Protein AF-A0A7S2D7T5-F1 (afdb_monomer)

Radius of gyration: 33.0 Å; Cα contacts (8 Å, |Δi|>4): 14; chains: 1; bounding box: 68×36×90 Å

Secondary structure (DSSP, 8-state):
---------PPPP-------------------------------S-SSHHHHHHHHHHHHHHHHHHHHGGGS---HHHHHHHHHHHHHHHHHHHHHHHHHHHHHHHHHHHHHHHHHHHHHHHHHHHHHHHHHHHHHHHHHHTT-

Structure (mmCIF, N/CA/C/O backbone):
data_AF-A0A7S2D7T5-F1
#
_entry.id   AF-A0A7S2D7T5-F1
#
loop_
_atom_site.group_PDB
_atom_site.id
_atom_site.type_symbol
_atom_site.label_atom_id
_atom_site.label_alt_id
_atom_site.label_comp_id
_atom_site.label_asym_id
_atom_site.label_entity_id
_atom_site.label_seq_id
_atom_site.pdbx_PDB_ins_code
_atom_site.Cartn_x
_atom_site.Cartn_y
_atom_site.Cartn_z
_atom_site.occupancy
_atom_site.B_iso_or_equiv
_atom_site.auth_seq_id
_atom_site.auth_comp_id
_atom_site.auth_asym_id
_atom_site.auth_atom_id
_atom_site.pdbx_PDB_model_num
ATOM 1 N N . TYR A 1 1 ? -41.171 -4.101 -26.811 1.00 45.59 1 TYR A N 1
ATOM 2 C CA . TYR A 1 1 ? -40.001 -4.691 -26.138 1.00 45.59 1 TYR A CA 1
ATOM 3 C C . TYR A 1 1 ? -39.851 -3.992 -24.785 1.00 45.59 1 TYR A C 1
ATOM 5 O O . TYR A 1 1 ? -38.977 -3.162 -24.634 1.00 45.59 1 TYR A O 1
ATOM 13 N N . SER A 1 2 ? -40.829 -4.010 -23.878 1.00 50.66 2 SER A N 1
ATOM 14 C CA . SER A 1 2 ? -41.395 -5.132 -23.103 1.00 50.66 2 SER A CA 1
ATOM 15 C C . SER A 1 2 ? -40.358 -5.751 -22.159 1.00 50.66 2 SER A C 1
ATOM 17 O O . SER A 1 2 ? -39.705 -6.728 -22.511 1.00 50.66 2 SER A O 1
ATOM 19 N N . GLU A 1 3 ? -40.218 -5.132 -20.984 1.00 60.44 3 GLU A N 1
ATOM 20 C CA . GLU A 1 3 ? -39.515 -5.646 -19.803 1.00 60.44 3 GLU A CA 1
ATOM 21 C C . GLU A 1 3 ? -40.235 -6.877 -19.221 1.00 60.44 3 GLU A C 1
ATOM 23 O O . GLU A 1 3 ? -41.468 -6.871 -19.130 1.00 60.44 3 GLU A O 1
ATOM 28 N N . PRO A 1 4 ? -39.514 -7.910 -18.754 1.00 65.19 4 PRO A N 1
ATOM 29 C CA . PRO A 1 4 ? -40.098 -8.923 -17.893 1.00 65.19 4 PRO A CA 1
ATOM 30 C C . PRO A 1 4 ? -39.966 -8.531 -16.415 1.00 65.19 4 PRO A C 1
ATOM 32 O O . PRO A 1 4 ? -38.899 -8.568 -15.808 1.00 65.19 4 PRO A O 1
ATOM 35 N N . SER A 1 5 ? -41.121 -8.201 -15.842 1.00 54.91 5 SER A N 1
ATOM 36 C CA . SER A 1 5 ? -41.400 -8.150 -14.410 1.00 54.91 5 SER A CA 1
ATOM 37 C C . SER A 1 5 ? -41.336 -9.568 -13.822 1.00 54.91 5 SER A C 1
ATOM 39 O O . SER A 1 5 ? -42.115 -10.434 -14.227 1.00 54.91 5 SER A O 1
ATOM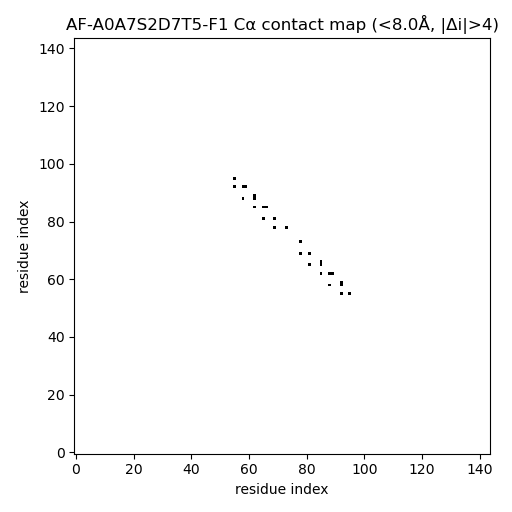 41 N N . LEU A 1 6 ? -40.434 -9.821 -12.867 1.00 65.62 6 LEU A N 1
ATOM 42 C CA . LEU A 1 6 ? -40.444 -11.048 -12.066 1.00 65.62 6 LEU A CA 1
ATOM 43 C C . LEU A 1 6 ? -40.838 -10.739 -10.623 1.00 65.62 6 LEU A C 1
ATOM 45 O O . LEU A 1 6 ? -40.136 -10.079 -9.860 1.00 65.62 6 LEU A O 1
ATOM 49 N N . LYS A 1 7 ? -42.034 -11.235 -10.307 1.00 58.06 7 LYS A N 1
ATOM 50 C CA . LYS A 1 7 ? -42.695 -11.266 -9.010 1.00 58.06 7 LYS A CA 1
ATOM 51 C C . LYS A 1 7 ? -42.001 -12.248 -8.059 1.00 58.06 7 LYS A C 1
ATOM 53 O O . LYS A 1 7 ? -41.723 -13.376 -8.444 1.00 58.06 7 LYS A O 1
ATOM 58 N N . GLY A 1 8 ? -41.866 -11.814 -6.806 1.00 49.41 8 GLY A N 1
ATOM 59 C CA . GLY A 1 8 ? -42.312 -12.520 -5.598 1.00 49.41 8 GLY A CA 1
ATOM 60 C C . GLY A 1 8 ? -41.809 -13.940 -5.330 1.00 49.41 8 GLY A C 1
ATOM 61 O O . GLY A 1 8 ? -42.311 -14.899 -5.906 1.00 49.41 8 GLY A O 1
ATOM 62 N N . VAL A 1 9 ? -40.971 -14.076 -4.299 1.00 55.78 9 VAL A N 1
ATOM 63 C CA . VAL A 1 9 ? -40.863 -15.310 -3.505 1.00 55.78 9 VAL A CA 1
ATOM 64 C C . VAL A 1 9 ? -41.004 -14.940 -2.018 1.00 55.78 9 VAL A C 1
ATOM 66 O O . VAL A 1 9 ? -40.301 -14.035 -1.563 1.00 55.78 9 VAL A O 1
ATOM 69 N N . PRO A 1 10 ? -41.933 -15.563 -1.267 1.00 65.25 10 PRO A N 1
ATOM 70 C CA . PRO A 1 10 ? -42.195 -15.245 0.135 1.00 65.25 10 PRO A CA 1
ATOM 71 C C . PRO A 1 10 ? -41.203 -15.902 1.108 1.00 65.25 10 PRO A C 1
ATOM 73 O O . PRO A 1 10 ? -40.655 -16.973 0.852 1.00 65.25 10 PRO A O 1
ATOM 76 N N . ALA A 1 11 ? -41.027 -15.247 2.258 1.00 57.62 11 ALA A N 1
ATOM 77 C CA . ALA A 1 11 ? -40.255 -15.712 3.406 1.00 57.62 11 ALA A CA 1
ATOM 78 C C . ALA A 1 11 ? -40.959 -16.860 4.161 1.00 57.62 11 ALA A C 1
ATOM 80 O O . ALA A 1 11 ? -42.181 -16.807 4.328 1.00 57.62 11 ALA A O 1
ATOM 81 N N . PRO A 1 12 ? -40.224 -17.847 4.703 1.00 66.06 12 PRO A N 1
ATOM 82 C CA . PRO A 1 12 ? -40.777 -18.764 5.688 1.00 66.06 12 PRO A CA 1
ATOM 83 C C . PRO A 1 12 ? -40.682 -18.195 7.111 1.00 66.06 12 PRO A C 1
ATOM 85 O O . PRO A 1 12 ? -39.633 -17.748 7.577 1.00 66.06 12 PRO A O 1
ATOM 88 N N . ALA A 1 13 ? -41.821 -18.246 7.795 1.00 50.94 13 ALA A N 1
ATOM 89 C CA . ALA A 1 13 ? -42.000 -17.947 9.202 1.00 50.94 13 ALA A CA 1
ATOM 90 C C . ALA A 1 13 ? -41.566 -19.120 10.100 1.00 50.94 13 ALA A C 1
ATOM 92 O O . ALA A 1 13 ? -41.848 -20.273 9.798 1.00 50.94 13 ALA A O 1
ATOM 93 N N . GLY A 1 14 ? -40.982 -18.773 11.250 1.00 46.25 14 GLY A N 1
ATOM 94 C CA . GLY A 1 14 ? -41.351 -19.312 12.561 1.00 46.25 14 GLY A CA 1
ATOM 95 C C . GLY A 1 14 ? -40.996 -20.760 12.908 1.00 46.25 14 GLY A C 1
ATOM 96 O O . GLY A 1 14 ? -41.733 -21.676 12.576 1.00 46.25 14 GLY A O 1
ATOM 97 N N . THR A 1 15 ? -40.021 -20.916 13.808 1.00 54.53 15 THR A N 1
ATOM 98 C CA . THR A 1 15 ? -40.074 -21.947 14.861 1.00 54.53 15 THR A CA 1
ATOM 99 C C . THR A 1 15 ? -39.328 -21.460 16.105 1.00 54.53 15 THR A C 1
ATOM 101 O O . THR A 1 15 ? -38.104 -21.367 16.111 1.00 54.53 15 THR A O 1
ATOM 104 N N . LYS A 1 16 ? -40.084 -21.137 17.163 1.00 54.94 16 LYS A N 1
ATOM 105 C CA . LYS A 1 16 ? -39.609 -21.134 18.556 1.00 54.94 16 LYS A CA 1
ATOM 106 C C . LYS A 1 16 ? -39.684 -22.568 19.086 1.00 54.94 16 LYS A C 1
ATOM 108 O O . LYS A 1 16 ? -40.696 -23.223 18.843 1.00 54.94 16 LYS A O 1
ATOM 113 N N . PRO A 1 17 ? -38.734 -22.984 19.929 1.00 54.34 17 PRO A N 1
ATOM 114 C CA . PRO A 1 17 ? -39.055 -23.856 21.045 1.00 54.34 17 PRO A CA 1
ATOM 115 C C . PRO A 1 17 ? -38.799 -23.136 22.371 1.00 54.34 17 PRO A C 1
ATOM 117 O O . PRO A 1 17 ? -37.718 -22.631 22.659 1.00 54.34 17 PRO A O 1
ATOM 120 N N . GLN A 1 18 ? -39.873 -23.076 23.146 1.00 46.44 18 GLN A N 1
ATOM 121 C CA . GLN A 1 18 ? -39.948 -22.694 24.544 1.00 46.44 18 GLN A CA 1
ATOM 122 C C . GLN A 1 18 ? -39.586 -23.937 25.371 1.00 46.44 18 GLN A C 1
ATOM 124 O O . GLN A 1 18 ? -40.149 -25.004 25.130 1.00 46.44 18 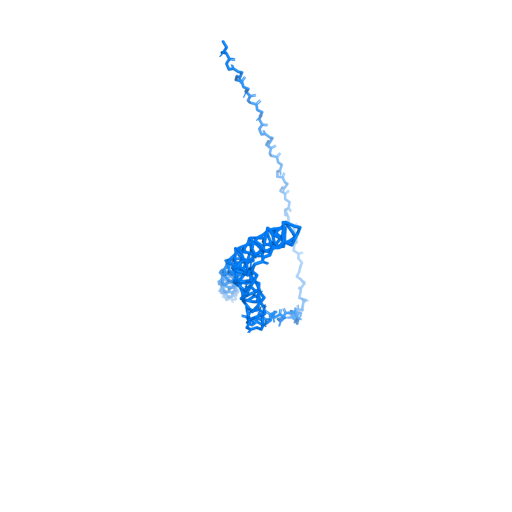GLN A O 1
ATOM 129 N N . GLY A 1 19 ? -38.642 -23.814 26.305 1.00 46.47 19 GLY A N 1
ATOM 130 C CA . GLY A 1 19 ? -38.201 -24.929 27.143 1.00 46.47 19 GLY A CA 1
ATOM 131 C C . GLY A 1 19 ? -37.141 -24.518 28.163 1.00 46.47 19 GLY A C 1
ATOM 132 O O . GLY A 1 19 ? -35.964 -24.790 27.982 1.00 46.47 19 GLY A O 1
ATOM 133 N N . GLU A 1 20 ? -37.585 -23.869 29.232 1.00 44.97 20 GLU A N 1
ATOM 134 C CA . GLU A 1 20 ? -36.993 -23.948 30.578 1.00 44.97 20 GLU A CA 1
ATOM 135 C C . GLU A 1 20 ? -37.996 -24.730 31.460 1.00 44.97 20 GLU A C 1
ATOM 137 O O . GLU A 1 20 ? -39.150 -24.856 31.027 1.00 44.97 20 GLU A O 1
ATOM 142 N N . PRO A 1 21 ? -37.668 -25.212 32.683 1.00 60.97 21 PRO A N 1
ATOM 143 C CA . PRO A 1 21 ? -36.451 -24.991 33.486 1.00 60.97 21 PRO A CA 1
ATOM 144 C C . PRO A 1 21 ? -35.871 -26.277 34.135 1.00 60.97 21 PRO A C 1
ATOM 146 O O . PRO A 1 21 ? -36.547 -27.298 34.212 1.00 60.97 21 PRO A O 1
ATOM 149 N N . ALA A 1 22 ? -34.658 -26.208 34.702 1.00 43.06 22 ALA A N 1
ATOM 150 C CA . ALA A 1 22 ? -34.335 -26.843 35.994 1.00 43.06 22 ALA A CA 1
ATOM 151 C C . ALA A 1 22 ? -32.937 -26.456 36.507 1.00 43.06 22 ALA A C 1
ATOM 153 O O . ALA A 1 22 ? -31.944 -26.472 35.787 1.00 43.06 22 ALA A O 1
ATOM 154 N N . LEU A 1 23 ? -32.919 -26.147 37.800 1.00 48.59 23 LEU A N 1
ATOM 155 C CA . LEU A 1 23 ? -31.809 -25.730 38.645 1.00 48.59 23 LEU A CA 1
ATOM 156 C C . LEU A 1 23 ? -30.771 -26.837 38.887 1.00 48.59 23 LEU A C 1
ATOM 158 O O . LEU A 1 23 ? -31.119 -28.002 39.068 1.00 48.59 23 LEU A O 1
ATOM 162 N N . GLY A 1 24 ? -29.514 -26.424 39.053 1.00 38.28 24 GLY A N 1
ATOM 163 C CA . GLY A 1 24 ? -28.466 -27.198 39.718 1.00 38.28 24 GLY A CA 1
ATOM 164 C C . GLY A 1 24 ? -27.160 -26.397 39.806 1.00 38.28 24 GLY A C 1
ATOM 165 O O . GLY A 1 24 ? -26.647 -25.994 38.763 1.00 38.28 24 GLY A O 1
ATOM 166 N N . PRO A 1 25 ? -26.616 -26.120 41.007 1.00 55.00 25 PRO A N 1
ATOM 167 C CA . PRO A 1 25 ? -25.457 -25.254 41.170 1.00 55.00 25 PRO A CA 1
ATOM 168 C C . PRO A 1 25 ? -24.177 -26.051 40.914 1.00 55.00 25 PRO A C 1
ATOM 170 O O . PRO A 1 25 ? -23.872 -26.997 41.637 1.00 55.00 25 PRO A O 1
ATOM 173 N N . SER A 1 26 ? -23.397 -25.646 39.914 1.00 44.16 26 SER A N 1
ATOM 174 C CA . SER A 1 26 ? -22.023 -26.122 39.762 1.00 44.16 26 SER A CA 1
ATOM 175 C C . SER A 1 26 ? -21.066 -25.014 40.186 1.00 44.16 26 SER A C 1
ATOM 177 O O . SER A 1 26 ? -20.648 -24.179 39.388 1.00 44.16 26 SER A O 1
ATOM 179 N N . LEU A 1 27 ? -20.728 -25.018 41.478 1.00 53.19 27 LEU A N 1
ATOM 180 C CA . LEU A 1 27 ? -19.499 -24.422 41.993 1.00 53.19 27 LEU A CA 1
ATOM 181 C C . LEU A 1 27 ? -18.335 -25.133 41.301 1.00 53.19 27 LEU A C 1
ATOM 183 O O . LEU A 1 27 ? -18.004 -26.269 41.632 1.00 53.19 27 LEU A O 1
ATOM 187 N N . GLY A 1 28 ? -17.750 -24.494 40.295 1.00 41.03 28 GLY A N 1
ATOM 188 C CA . GLY A 1 28 ? -16.741 -25.139 39.470 1.00 41.03 28 GLY A CA 1
ATOM 189 C C . GLY A 1 28 ? -15.837 -24.134 38.795 1.00 41.03 28 GLY A C 1
ATOM 190 O O . GLY A 1 28 ? -16.042 -23.805 37.639 1.00 41.03 28 GLY A O 1
ATOM 191 N N . GLY A 1 29 ? -14.820 -23.701 39.537 1.00 38.69 29 GLY A N 1
ATOM 192 C CA . GLY A 1 29 ? -13.539 -23.303 38.971 1.00 38.69 29 GLY A CA 1
ATOM 193 C C . GLY A 1 29 ? -13.540 -21.990 38.202 1.00 38.69 29 GLY A C 1
ATOM 194 O O . GLY A 1 29 ? -13.853 -21.935 37.018 1.00 38.69 29 GLY A O 1
ATOM 195 N N . CYS A 1 30 ? -13.011 -20.958 38.856 1.00 43.28 30 CYS A N 1
ATOM 196 C CA . CYS A 1 30 ? -12.320 -19.861 38.192 1.00 43.28 30 CYS A CA 1
ATOM 197 C C . CYS A 1 30 ? -11.096 -20.457 37.465 1.00 43.28 30 CYS A C 1
ATOM 199 O O . CYS A 1 30 ? -9.978 -20.479 37.980 1.00 43.28 30 CYS A O 1
ATOM 201 N N . GLY A 1 31 ? -11.349 -21.084 36.316 1.00 38.53 31 GLY A N 1
ATOM 202 C CA . GLY A 1 31 ? -10.344 -21.618 35.421 1.00 38.53 31 GLY A CA 1
ATOM 203 C C . GLY A 1 31 ? -9.639 -20.441 34.785 1.00 38.53 31 GLY A C 1
ATOM 204 O O . GLY A 1 31 ? -10.176 -19.798 33.892 1.00 38.53 31 GLY A O 1
ATOM 205 N N . SER A 1 32 ? -8.454 -20.149 35.310 1.00 50.81 32 SER A N 1
ATOM 206 C CA . SER A 1 32 ? -7.478 -19.229 34.750 1.00 50.81 32 SER A CA 1
ATOM 207 C C . SER A 1 32 ? -7.387 -19.435 33.233 1.00 50.81 32 SER A C 1
ATOM 209 O O . SER A 1 32 ? -6.774 -20.397 32.768 1.00 50.81 32 SER A O 1
ATOM 211 N N . THR A 1 33 ? -8.007 -18.550 32.449 1.00 52.34 33 THR A N 1
ATOM 212 C CA . THR A 1 33 ? -7.748 -18.444 31.012 1.00 52.34 33 THR A CA 1
ATOM 213 C C . THR A 1 33 ? -6.377 -17.802 30.856 1.00 52.34 33 THR A C 1
ATOM 215 O O . THR A 1 33 ? -6.234 -16.601 30.633 1.00 52.34 33 THR A O 1
ATOM 218 N N . GLN A 1 34 ? -5.346 -18.618 31.061 1.00 45.38 34 GLN A N 1
ATOM 219 C CA . GLN A 1 34 ? -4.053 -18.387 30.445 1.00 45.38 34 GLN A CA 1
ATOM 220 C C . GLN A 1 34 ? -4.217 -18.490 28.929 1.00 45.38 34 GLN A C 1
ATOM 222 O O . GLN A 1 34 ? -4.951 -19.351 28.446 1.00 45.38 34 GLN A O 1
ATOM 227 N N . SER A 1 35 ? -3.407 -17.707 28.211 1.00 52.38 35 SER A N 1
ATOM 228 C CA . SER A 1 35 ? -3.155 -17.841 26.771 1.00 52.38 35 SER A CA 1
ATOM 229 C C . SER A 1 35 ? -4.306 -17.298 25.906 1.00 52.38 35 SER A C 1
ATOM 231 O O . SER A 1 35 ? -5.423 -17.781 25.961 1.00 52.38 35 SER A O 1
ATOM 233 N N . LEU A 1 36 ? -4.145 -16.274 25.070 1.00 50.81 36 LEU A N 1
ATOM 234 C CA . LEU A 1 36 ? -3.047 -16.009 24.147 1.00 50.81 36 LEU A CA 1
ATOM 235 C C . LEU A 1 36 ? -2.992 -14.500 23.849 1.00 50.81 36 LEU A C 1
ATOM 237 O O . LEU A 1 36 ? -3.535 -14.043 22.849 1.00 50.81 36 LEU A O 1
ATOM 241 N N . SER A 1 37 ? -2.261 -13.711 24.632 1.00 46.53 37 SER A N 1
ATOM 242 C CA . SER A 1 37 ? -1.786 -12.407 24.151 1.00 46.53 37 SER A CA 1
ATOM 243 C C . SER A 1 37 ? -0.526 -12.619 23.312 1.00 46.53 37 SER A C 1
ATOM 245 O O . SER A 1 37 ? 0.539 -12.071 23.589 1.00 46.53 37 SER A O 1
ATOM 247 N N . LYS A 1 38 ? -0.646 -13.427 22.250 1.00 48.75 38 LYS A N 1
ATOM 248 C CA . LYS A 1 38 ? 0.213 -13.269 21.080 1.00 48.75 38 LYS A CA 1
ATOM 249 C C . LYS A 1 38 ? -0.366 -12.079 20.330 1.00 48.75 38 LYS A C 1
ATOM 251 O O . LYS A 1 38 ? -0.989 -12.234 19.286 1.00 48.75 38 LYS A O 1
ATOM 256 N N . ALA A 1 39 ? -0.191 -10.891 20.914 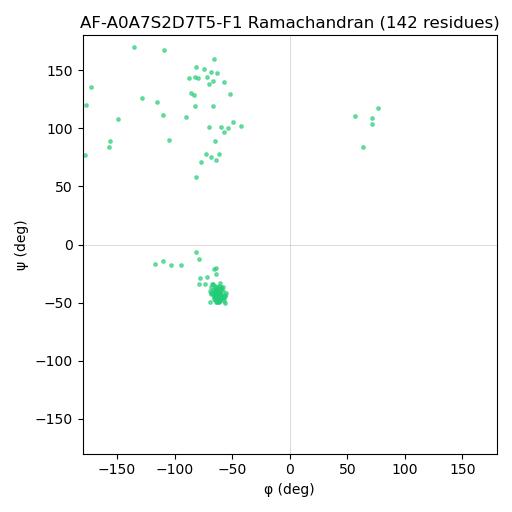1.00 46.91 39 ALA A N 1
ATOM 257 C CA . ALA A 1 39 ? -0.164 -9.674 20.136 1.00 46.91 39 ALA A CA 1
ATOM 258 C C . ALA A 1 39 ? 0.902 -9.952 19.082 1.00 46.91 39 ALA A C 1
ATOM 260 O O . ALA A 1 39 ? 2.094 -10.009 19.392 1.00 46.91 39 ALA A O 1
ATOM 261 N N . ALA A 1 40 ? 0.459 -10.305 17.876 1.00 48.72 40 ALA A N 1
ATOM 262 C CA . ALA A 1 40 ? 1.312 -10.316 16.717 1.00 48.72 40 ALA A CA 1
ATOM 263 C C . ALA A 1 40 ? 1.828 -8.888 16.654 1.00 48.72 40 ALA A C 1
ATOM 265 O O . ALA A 1 40 ? 1.100 -7.978 16.258 1.00 48.72 40 ALA A O 1
ATOM 266 N N . ALA A 1 41 ? 3.030 -8.693 17.200 1.00 45.81 41 ALA A N 1
ATOM 267 C CA . ALA A 1 41 ? 3.788 -7.482 17.050 1.00 45.81 41 ALA A CA 1
ATOM 268 C C . ALA A 1 41 ? 3.755 -7.219 15.552 1.00 45.81 41 ALA A C 1
ATOM 270 O O . ALA A 1 41 ? 4.329 -7.976 14.767 1.00 45.81 41 ALA A O 1
ATOM 271 N N . CYS A 1 42 ? 2.949 -6.237 15.159 1.00 44.12 42 CYS A N 1
ATOM 272 C CA . CYS A 1 42 ? 3.003 -5.682 13.832 1.00 44.12 42 CYS A CA 1
ATOM 273 C C . CYS A 1 42 ? 4.380 -5.049 13.781 1.00 44.12 42 CYS A C 1
ATOM 275 O O . CYS A 1 42 ? 4.560 -3.916 14.228 1.00 44.12 42 CYS A O 1
ATOM 277 N N . GLU A 1 43 ? 5.370 -5.837 13.360 1.00 42.94 43 GLU A N 1
ATOM 278 C CA . GLU A 1 43 ? 6.659 -5.284 13.017 1.00 42.94 43 GLU A CA 1
ATOM 279 C C . GLU A 1 43 ? 6.385 -4.144 12.036 1.00 42.94 43 GLU A C 1
ATOM 281 O O . GLU A 1 43 ? 5.594 -4.314 11.098 1.00 42.94 43 GLU A O 1
ATOM 286 N N . PRO A 1 44 ? 6.950 -2.955 12.286 1.00 51.34 44 PRO A N 1
ATOM 287 C CA . PRO A 1 44 ? 6.733 -1.829 11.404 1.00 51.34 44 PRO A CA 1
ATOM 288 C C . PRO A 1 44 ? 7.178 -2.228 9.989 1.00 51.34 44 PRO A C 1
ATOM 290 O O . PRO A 1 44 ? 8.218 -2.884 9.848 1.00 51.34 44 PRO A O 1
ATOM 293 N N . PRO A 1 45 ? 6.443 -1.830 8.935 1.00 55.59 45 PRO A N 1
ATOM 294 C CA . PRO A 1 45 ? 6.889 -1.978 7.555 1.00 55.59 45 PRO A CA 1
ATOM 295 C C . PRO A 1 45 ? 8.078 -1.033 7.339 1.00 55.59 45 PRO A C 1
ATOM 297 O O . PRO A 1 45 ? 7.951 0.064 6.829 1.00 55.59 45 PRO A O 1
ATOM 300 N N . SER A 1 46 ? 9.249 -1.400 7.852 1.00 54.47 46 SER A N 1
ATOM 301 C CA . SER A 1 46 ? 10.419 -0.516 7.903 1.00 54.47 46 SER A CA 1
ATOM 302 C C . SER A 1 46 ? 11.580 -1.059 7.079 1.00 54.47 46 SER A C 1
ATOM 304 O O . SER A 1 46 ? 12.498 -0.314 6.749 1.00 54.47 46 SER A O 1
ATOM 306 N N . ARG A 1 47 ? 11.559 -2.347 6.713 1.00 52.28 47 ARG A N 1
ATOM 307 C CA . ARG A 1 47 ? 12.684 -2.981 6.005 1.00 52.28 47 ARG A CA 1
ATOM 308 C C . ARG A 1 47 ? 12.413 -3.339 4.545 1.00 52.28 47 ARG A C 1
ATOM 310 O O . ARG A 1 47 ? 13.371 -3.584 3.819 1.00 52.28 47 ARG A O 1
ATOM 317 N N . HIS A 1 48 ? 11.159 -3.330 4.093 1.00 53.88 48 HIS A N 1
ATOM 318 C CA . HIS A 1 48 ? 10.806 -3.703 2.714 1.00 53.88 48 HIS A CA 1
ATOM 319 C C . HIS A 1 48 ? 10.486 -2.526 1.787 1.00 53.88 48 HIS A C 1
ATOM 321 O O . HIS A 1 48 ? 10.611 -2.672 0.574 1.00 53.88 48 HIS A O 1
ATOM 327 N N . ASP A 1 49 ? 10.194 -1.342 2.320 1.00 55.69 49 ASP A N 1
ATOM 328 C CA . ASP A 1 49 ? 9.884 -0.177 1.480 1.00 55.69 49 ASP A CA 1
ATOM 329 C C . ASP A 1 49 ? 11.109 0.292 0.678 1.00 55.69 49 ASP A C 1
ATOM 331 O O . ASP A 1 49 ? 11.005 0.679 -0.487 1.00 55.69 49 ASP A O 1
ATOM 335 N N . HIS A 1 50 ? 12.307 0.154 1.254 1.00 61.25 50 HIS A N 1
ATOM 336 C CA . HIS A 1 50 ? 13.556 0.546 0.600 1.00 61.25 50 HIS A CA 1
ATOM 337 C C . HIS A 1 50 ? 13.970 -0.380 -0.552 1.00 61.25 50 HIS A C 1
ATOM 339 O O . HIS A 1 50 ? 14.639 0.069 -1.481 1.00 61.25 50 HIS A O 1
ATOM 345 N N . THR A 1 51 ? 13.583 -1.659 -0.528 1.00 76.88 51 THR A N 1
ATOM 346 C CA . THR A 1 51 ? 13.999 -2.618 -1.566 1.00 76.88 51 THR A CA 1
ATOM 347 C C . THR A 1 51 ? 13.176 -2.462 -2.838 1.00 76.88 51 THR A C 1
ATOM 349 O O . THR A 1 51 ? 13.695 -2.615 -3.941 1.00 76.88 51 THR A O 1
ATOM 352 N N . TRP A 1 52 ? 11.901 -2.115 -2.695 1.00 79.19 52 TRP A N 1
ATOM 353 C CA . TRP A 1 52 ? 11.006 -1.837 -3.808 1.00 79.19 52 TRP A CA 1
ATOM 354 C C . TRP A 1 52 ? 11.382 -0.535 -4.528 1.00 79.19 52 TRP A C 1
ATOM 356 O O . TRP A 1 52 ? 11.580 -0.542 -5.746 1.00 79.19 52 TRP A O 1
ATOM 366 N N . GLN A 1 53 ? 11.567 0.551 -3.771 1.00 80.31 53 GLN A N 1
ATOM 367 C CA . GLN A 1 53 ? 11.969 1.848 -4.318 1.00 80.31 53 GLN A CA 1
ATOM 368 C C . GLN A 1 53 ? 13.298 1.734 -5.083 1.00 80.31 53 GLN A C 1
ATOM 370 O O . GLN A 1 53 ? 13.391 2.156 -6.232 1.00 80.31 53 GLN A O 1
ATOM 375 N N . ALA A 1 54 ? 14.287 1.049 -4.494 1.00 84.06 54 ALA A N 1
ATOM 376 C CA . ALA A 1 54 ? 15.583 0.815 -5.123 1.00 84.06 54 ALA A CA 1
ATOM 377 C C . ALA A 1 54 ? 15.488 0.006 -6.429 1.00 84.06 54 ALA A C 1
ATOM 379 O O . ALA A 1 54 ? 16.227 0.280 -7.372 1.00 84.06 54 ALA A O 1
ATOM 380 N N . ARG A 1 55 ? 14.573 -0.972 -6.522 1.00 83.50 55 ARG A N 1
ATOM 381 C CA . ARG A 1 55 ? 14.338 -1.733 -7.766 1.00 83.50 55 ARG A CA 1
ATOM 382 C C . ARG A 1 55 ? 13.710 -0.866 -8.856 1.00 83.50 55 ARG A C 1
ATOM 384 O O . ARG A 1 55 ? 14.132 -0.948 -10.006 1.00 83.50 55 ARG A O 1
ATOM 391 N N . LEU A 1 56 ? 12.730 -0.035 -8.501 1.00 86.62 56 LEU A N 1
ATOM 392 C CA . LEU A 1 56 ? 12.114 0.926 -9.421 1.00 86.62 56 LEU A CA 1
ATOM 393 C C . LEU A 1 56 ? 13.134 1.934 -9.951 1.00 86.62 56 LEU A C 1
ATOM 395 O O . LEU A 1 56 ? 13.174 2.205 -11.150 1.00 86.62 56 LEU A O 1
ATOM 399 N N . ASP A 1 57 ? 13.955 2.477 -9.058 1.00 86.56 57 ASP A N 1
ATOM 400 C CA . ASP A 1 57 ? 14.978 3.455 -9.409 1.00 86.56 57 ASP A CA 1
ATOM 401 C C . ASP A 1 57 ? 16.094 2.812 -10.240 1.00 86.56 57 ASP A C 1
ATOM 403 O O . ASP A 1 57 ? 16.536 3.406 -11.220 1.00 86.56 57 ASP A O 1
ATOM 407 N N . GLY A 1 58 ? 16.464 1.559 -9.951 1.00 88.06 58 GLY A N 1
ATOM 408 C CA . GLY A 1 58 ? 17.337 0.754 -10.809 1.00 88.06 58 GLY A CA 1
ATOM 409 C C . GLY A 1 58 ? 16.798 0.627 -12.236 1.00 88.06 58 GLY A C 1
ATOM 410 O O . GLY A 1 58 ? 17.494 0.973 -13.183 1.00 88.06 58 GLY A O 1
ATOM 411 N N . LEU A 1 59 ? 15.526 0.248 -12.403 1.00 85.75 59 LEU A N 1
ATOM 412 C CA . LEU A 1 59 ? 14.907 0.134 -13.731 1.00 85.75 59 LEU A CA 1
ATOM 413 C C . LEU A 1 59 ? 14.783 1.475 -14.461 1.00 85.75 59 LEU A C 1
ATOM 415 O O . LEU A 1 59 ? 14.930 1.529 -15.680 1.00 85.75 59 LEU A O 1
ATOM 419 N N . ARG A 1 60 ? 14.519 2.568 -13.739 1.00 86.62 60 ARG A N 1
ATOM 420 C CA . ARG A 1 60 ? 14.500 3.922 -14.315 1.00 86.62 60 ARG A CA 1
ATOM 421 C C . ARG A 1 60 ? 15.880 4.346 -14.797 1.00 86.62 60 ARG A C 1
ATOM 423 O O . ARG A 1 60 ? 15.982 4.932 -15.872 1.00 86.62 60 ARG A O 1
ATOM 430 N N . ASN A 1 61 ? 16.918 4.036 -14.026 1.00 88.75 61 ASN A N 1
ATOM 431 C CA . ASN A 1 61 ? 18.301 4.302 -14.401 1.00 88.75 61 ASN A CA 1
ATOM 432 C C . ASN A 1 61 ? 18.713 3.458 -15.609 1.00 88.75 61 ASN A C 1
ATOM 434 O O . ASN A 1 61 ? 19.292 3.999 -16.547 1.00 88.75 61 ASN A O 1
ATOM 438 N N . ASP A 1 62 ? 18.336 2.178 -15.641 1.00 85.62 62 ASP A N 1
ATOM 439 C CA . ASP A 1 62 ? 18.571 1.299 -16.787 1.00 85.62 62 ASP A CA 1
ATOM 440 C C . ASP A 1 62 ? 17.858 1.825 -18.038 1.00 85.62 62 ASP A C 1
ATOM 442 O O . ASP A 1 62 ? 18.460 1.917 -19.104 1.00 85.62 62 ASP A O 1
ATOM 446 N N . LEU A 1 63 ? 16.593 2.241 -17.920 1.00 84.62 63 LEU A N 1
ATOM 447 C CA . LEU A 1 63 ? 15.837 2.857 -19.012 1.00 84.62 63 LEU A CA 1
ATOM 448 C C . LEU A 1 63 ? 16.510 4.149 -19.506 1.00 84.62 63 LEU A C 1
ATOM 450 O O . LEU A 1 63 ? 16.608 4.369 -20.712 1.00 84.62 63 LEU A O 1
ATOM 454 N N . ALA A 1 64 ? 16.978 4.998 -18.588 1.00 82.88 64 ALA A N 1
ATOM 455 C CA . ALA A 1 64 ? 17.673 6.238 -18.915 1.00 82.88 64 ALA A CA 1
ATOM 456 C C . ALA A 1 64 ? 19.006 5.970 -19.631 1.00 82.88 64 ALA A C 1
ATOM 458 O O . ALA A 1 64 ? 19.268 6.586 -20.661 1.00 82.88 64 ALA A O 1
ATOM 459 N N . ALA A 1 65 ? 19.800 5.011 -19.148 1.00 83.38 65 ALA A N 1
ATOM 460 C CA . ALA A 1 65 ? 21.041 4.581 -19.790 1.00 83.38 65 ALA A CA 1
ATOM 461 C C . ALA A 1 65 ? 20.778 4.037 -21.203 1.00 83.38 65 ALA A C 1
ATOM 463 O O . ALA A 1 65 ? 21.380 4.490 -22.172 1.00 83.38 65 ALA A O 1
ATOM 464 N N . THR A 1 66 ? 19.777 3.163 -21.336 1.00 80.69 66 THR A N 1
ATOM 465 C CA . THR A 1 66 ? 19.377 2.570 -22.621 1.00 80.69 66 THR A CA 1
ATOM 466 C C . THR A 1 66 ? 18.921 3.635 -23.632 1.00 80.69 66 THR A C 1
ATOM 468 O O . THR A 1 66 ? 19.128 3.483 -24.834 1.00 80.69 66 THR A O 1
ATOM 471 N N . ARG A 1 67 ? 18.298 4.726 -23.163 1.00 79.38 67 ARG A N 1
ATOM 472 C CA . ARG A 1 67 ? 17.859 5.858 -23.999 1.00 79.38 67 ARG A CA 1
ATOM 473 C C . ARG A 1 67 ? 18.996 6.799 -24.402 1.00 79.38 67 ARG A C 1
ATOM 475 O O . ARG A 1 67 ? 18.893 7.407 -25.457 1.00 79.38 67 ARG A O 1
ATOM 482 N N . LEU A 1 68 ? 20.050 6.919 -23.598 1.00 79.12 68 LEU A N 1
ATOM 483 C CA . LEU A 1 68 ? 21.235 7.716 -23.938 1.00 79.12 68 LEU A CA 1
ATOM 484 C C . LEU A 1 68 ? 22.101 7.025 -25.001 1.00 79.12 68 LEU A C 1
ATOM 486 O O . LEU A 1 68 ? 22.646 7.690 -25.877 1.00 79.12 68 LEU A O 1
ATOM 490 N N . ASP A 1 69 ? 22.165 5.692 -24.984 1.00 73.62 69 ASP A N 1
ATOM 491 C CA . ASP A 1 69 ? 22.916 4.918 -25.981 1.00 73.62 69 ASP A CA 1
ATOM 492 C C . ASP A 1 69 ? 22.330 5.038 -27.405 1.00 73.62 69 ASP A C 1
ATOM 494 O O . ASP A 1 69 ? 23.041 4.847 -28.393 1.00 73.62 69 ASP A O 1
ATOM 498 N N . LEU A 1 70 ? 21.051 5.413 -27.537 1.00 67.69 70 LEU A N 1
ATOM 499 C CA . LEU A 1 70 ? 20.347 5.594 -28.817 1.00 67.69 70 LEU A CA 1
ATOM 500 C C . LEU A 1 70 ? 20.905 6.726 -29.699 1.00 67.69 70 LEU A C 1
ATOM 502 O O . LEU A 1 70 ? 20.675 6.701 -30.911 1.00 67.69 70 LEU A O 1
ATOM 506 N N . ASP A 1 71 ? 21.648 7.676 -29.124 1.00 67.31 71 ASP A N 1
ATOM 507 C CA . ASP A 1 71 ? 22.260 8.795 -29.856 1.00 67.31 71 ASP A CA 1
ATOM 508 C C . ASP A 1 71 ? 23.584 8.412 -30.553 1.00 67.31 71 ASP A C 1
ATOM 510 O O . ASP A 1 71 ? 24.138 9.187 -31.338 1.00 67.31 71 ASP A O 1
ATOM 514 N N . GLY A 1 72 ? 24.091 7.194 -30.323 1.00 70.56 72 GLY A N 1
ATOM 515 C CA . GLY A 1 72 ? 25.237 6.638 -31.040 1.00 70.56 72 GLY A CA 1
ATOM 516 C C . GLY A 1 72 ? 24.883 6.202 -32.467 1.00 70.56 72 GLY A C 1
ATOM 517 O O . GLY A 1 72 ? 23.757 5.799 -32.757 1.00 70.56 72 GLY A O 1
ATOM 518 N N . GLY A 1 73 ? 25.854 6.243 -33.387 1.00 74.19 73 GLY A N 1
ATOM 519 C CA . GLY A 1 73 ? 25.712 5.763 -34.769 1.00 74.19 73 GLY A CA 1
ATOM 520 C C . GLY A 1 73 ? 25.454 4.252 -34.863 1.00 74.19 73 GLY A C 1
ATOM 521 O O . GLY A 1 73 ? 26.337 3.499 -35.254 1.00 74.19 73 GLY A O 1
ATOM 522 N N . MET A 1 74 ? 24.246 3.810 -34.504 1.00 83.00 74 MET A N 1
ATOM 523 C CA . MET A 1 74 ? 23.837 2.406 -34.449 1.00 83.00 74 MET A CA 1
ATOM 524 C C . MET A 1 74 ? 23.297 1.902 -35.782 1.00 83.00 74 MET A C 1
ATOM 526 O O . MET A 1 74 ? 22.529 2.591 -36.475 1.00 83.00 74 MET A O 1
ATOM 530 N N . THR A 1 75 ? 23.609 0.641 -36.081 1.00 87.69 75 THR A N 1
ATOM 531 C CA . THR A 1 75 ? 23.020 -0.108 -37.190 1.00 87.69 75 THR A CA 1
ATOM 532 C C . THR A 1 75 ? 21.525 -0.356 -36.958 1.00 87.69 75 THR A C 1
ATOM 534 O O . THR A 1 75 ? 21.016 -0.335 -35.836 1.00 87.69 75 THR A O 1
ATOM 537 N N . LYS A 1 76 ? 20.779 -0.636 -38.035 1.00 86.38 76 LYS A N 1
ATOM 538 C CA . LYS A 1 76 ? 19.333 -0.908 -37.954 1.00 86.38 76 LYS A CA 1
ATOM 539 C C . LYS A 1 76 ? 19.006 -2.094 -37.034 1.00 86.38 76 LYS A C 1
ATOM 541 O O . LYS A 1 76 ? 17.992 -2.060 -36.346 1.00 86.38 76 LYS A O 1
ATOM 546 N N . GLN A 1 77 ? 19.849 -3.127 -37.018 1.00 88.88 77 GLN A N 1
ATOM 547 C CA . GLN A 1 77 ? 19.632 -4.314 -36.189 1.00 88.88 77 GLN A CA 1
ATOM 548 C C . GLN A 1 77 ? 19.807 -4.007 -34.697 1.00 88.88 77 GLN A C 1
ATOM 550 O O . GLN A 1 77 ? 19.016 -4.481 -33.885 1.00 88.88 77 GL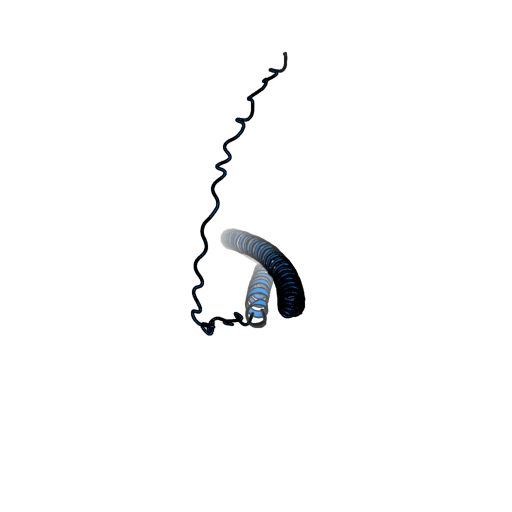N A O 1
ATOM 555 N N . GLU A 1 78 ? 20.804 -3.196 -34.341 1.00 85.31 78 GLU A N 1
ATOM 556 C CA . GLU A 1 78 ? 21.025 -2.752 -32.961 1.00 85.31 78 GLU A CA 1
ATOM 557 C C . GLU A 1 78 ? 19.856 -1.897 -32.477 1.00 85.31 78 GLU A C 1
ATOM 559 O O . GLU A 1 78 ? 19.294 -2.191 -31.425 1.00 85.31 78 GLU A O 1
ATOM 564 N N . ARG A 1 79 ? 19.386 -0.943 -33.294 1.00 85.94 79 ARG A N 1
ATOM 565 C CA . ARG A 1 79 ? 18.209 -0.120 -32.959 1.00 85.94 79 ARG A CA 1
ATOM 566 C C . ARG A 1 79 ? 16.970 -0.957 -32.648 1.00 85.94 79 ARG A C 1
ATOM 568 O O . ARG A 1 79 ? 16.262 -0.656 -31.695 1.00 85.94 79 ARG A O 1
ATOM 575 N N . VAL A 1 80 ? 16.709 -2.016 -33.419 1.00 90.00 80 VAL A N 1
ATOM 576 C CA . VAL A 1 80 ? 15.562 -2.908 -33.169 1.00 90.00 80 VAL A CA 1
ATOM 577 C C . VAL A 1 80 ? 15.698 -3.630 -31.826 1.00 90.00 80 VAL A C 1
ATOM 579 O O . VAL A 1 80 ? 14.735 -3.663 -31.066 1.00 90.00 80 VAL A O 1
ATOM 582 N N . ARG A 1 81 ? 16.885 -4.161 -31.495 1.00 89.38 81 ARG A N 1
ATOM 583 C CA . ARG A 1 81 ? 17.117 -4.816 -30.192 1.00 89.38 81 ARG A CA 1
ATOM 584 C C . ARG A 1 81 ? 16.997 -3.835 -29.024 1.00 89.38 81 ARG A C 1
ATOM 586 O O . ARG A 1 81 ? 16.468 -4.194 -27.978 1.00 89.38 81 ARG A O 1
ATOM 593 N N . PHE A 1 82 ? 17.463 -2.602 -29.204 1.00 85.94 82 PHE A N 1
ATOM 594 C CA . PHE A 1 82 ? 17.336 -1.548 -28.199 1.00 85.94 82 PHE A CA 1
ATOM 595 C C . PHE A 1 82 ? 15.878 -1.152 -27.955 1.00 85.94 82 PHE A C 1
ATOM 597 O O . PHE A 1 82 ? 15.461 -1.056 -26.805 1.00 85.94 82 PHE A O 1
ATOM 604 N N . LEU A 1 83 ? 15.084 -0.977 -29.015 1.00 88.75 83 LEU A N 1
ATOM 605 C CA . LEU A 1 83 ? 13.654 -0.685 -28.8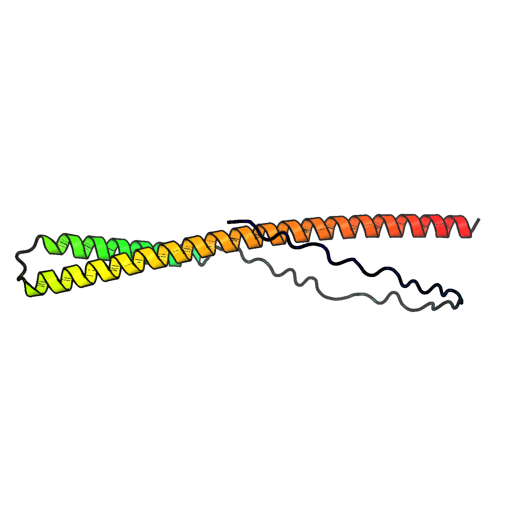87 1.00 88.75 83 LEU A CA 1
ATOM 606 C C . LEU A 1 83 ? 12.908 -1.809 -28.158 1.00 88.75 83 LEU A C 1
ATOM 608 O O . LEU A 1 83 ? 12.116 -1.525 -27.265 1.00 88.75 83 LEU A O 1
ATOM 612 N N . ASP A 1 84 ? 13.211 -3.070 -28.471 1.00 92.38 84 ASP A N 1
ATOM 613 C CA . ASP A 1 84 ? 12.645 -4.231 -27.772 1.00 92.38 84 ASP A CA 1
ATOM 614 C C . ASP A 1 84 ? 13.011 -4.240 -26.275 1.00 92.38 84 ASP A C 1
ATOM 616 O O . ASP A 1 84 ? 12.163 -4.456 -25.400 1.00 92.38 84 ASP A O 1
ATOM 620 N N . ARG A 1 85 ? 14.266 -3.896 -25.952 1.00 91.12 85 ARG A N 1
ATOM 621 C CA . ARG A 1 85 ? 14.723 -3.758 -24.564 1.00 91.12 85 ARG A CA 1
ATOM 622 C C . ARG A 1 85 ? 14.006 -2.627 -23.828 1.00 91.12 85 ARG A C 1
ATOM 624 O O . ARG A 1 85 ? 13.601 -2.833 -22.686 1.00 91.12 85 ARG A O 1
ATOM 631 N N . ILE A 1 86 ? 13.827 -1.468 -24.462 1.00 89.56 86 ILE A N 1
ATOM 632 C CA . ILE A 1 86 ? 13.088 -0.334 -23.887 1.00 89.56 86 ILE A CA 1
ATOM 633 C C . ILE A 1 86 ? 11.641 -0.733 -23.617 1.00 89.56 86 ILE A C 1
ATOM 635 O O . ILE A 1 86 ? 11.178 -0.558 -22.496 1.00 89.56 86 ILE A O 1
ATOM 639 N N . MET A 1 87 ? 10.955 -1.336 -24.592 1.00 93.56 87 MET A N 1
ATOM 640 C CA . MET A 1 87 ? 9.572 -1.790 -24.418 1.00 93.56 87 MET A CA 1
ATOM 641 C C . MET A 1 87 ? 9.438 -2.791 -23.264 1.00 93.56 87 MET A C 1
ATOM 643 O O . MET A 1 87 ? 8.494 -2.711 -22.478 1.00 93.56 87 MET A O 1
ATOM 647 N N . THR A 1 88 ? 10.401 -3.706 -23.126 1.00 94.69 88 THR A N 1
ATOM 648 C CA . THR A 1 88 ? 10.439 -4.659 -22.009 1.00 94.69 88 THR A CA 1
ATOM 649 C C . THR A 1 88 ? 10.592 -3.940 -20.666 1.00 94.69 88 THR A C 1
ATOM 651 O O . THR A 1 88 ? 9.809 -4.183 -19.749 1.00 94.69 88 THR A O 1
ATOM 654 N N . LEU A 1 89 ? 11.557 -3.020 -20.553 1.00 90.19 89 LEU A N 1
ATOM 655 C CA . LEU A 1 89 ? 11.804 -2.259 -19.323 1.00 90.19 89 LEU A CA 1
ATOM 656 C C . LEU A 1 89 ? 10.616 -1.362 -18.946 1.00 90.19 89 LEU A C 1
ATOM 658 O O . LEU A 1 89 ? 10.252 -1.297 -17.774 1.00 90.19 89 LEU A O 1
ATOM 662 N N . GLU A 1 90 ? 9.977 -0.704 -19.915 1.00 91.62 90 GLU A N 1
ATOM 663 C CA . GLU A 1 90 ? 8.760 0.088 -19.690 1.00 91.62 90 GLU A CA 1
ATOM 664 C C . GLU A 1 90 ? 7.606 -0.785 -19.193 1.00 91.62 90 GLU A C 1
ATOM 666 O O . GLU A 1 90 ? 6.905 -0.413 -18.248 1.00 91.62 90 GLU A O 1
ATOM 671 N N . GLY A 1 91 ? 7.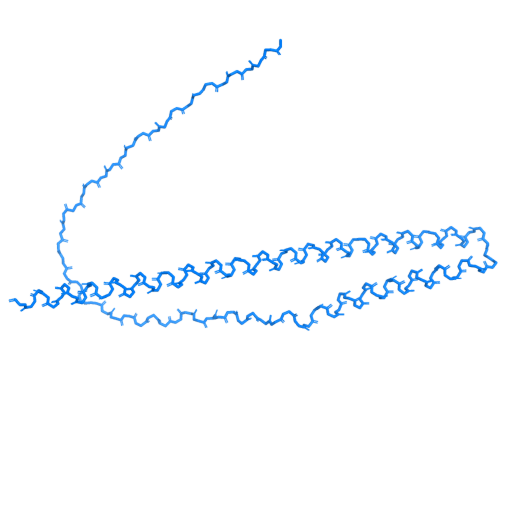446 -1.974 -19.782 1.00 95.69 91 GLY A N 1
ATOM 672 C CA . GLY A 1 91 ? 6.473 -2.963 -19.333 1.00 95.69 91 GLY A CA 1
ATOM 673 C C . GLY A 1 91 ? 6.717 -3.408 -17.891 1.00 95.69 91 GLY A C 1
ATOM 674 O O . GLY A 1 91 ? 5.777 -3.469 -17.097 1.00 95.69 91 GLY A O 1
ATOM 675 N N . ASP A 1 92 ? 7.969 -3.675 -17.526 1.00 91.81 92 ASP A N 1
ATOM 676 C CA . ASP A 1 92 ? 8.322 -4.082 -16.167 1.00 91.81 92 ASP A CA 1
ATOM 677 C C . ASP A 1 92 ? 8.128 -2.947 -15.160 1.00 91.81 92 ASP A C 1
ATOM 679 O O . ASP A 1 92 ? 7.541 -3.187 -14.108 1.00 91.81 92 ASP A O 1
ATOM 683 N N . VAL A 1 93 ? 8.504 -1.705 -15.495 1.00 90.62 93 VAL A N 1
ATOM 684 C CA . VAL A 1 93 ? 8.210 -0.519 -14.669 1.00 90.62 93 VAL A CA 1
ATOM 685 C C . VAL A 1 93 ? 6.708 -0.387 -14.423 1.00 90.62 93 VAL A C 1
ATOM 687 O O . VAL A 1 93 ? 6.299 -0.143 -13.286 1.00 90.62 93 VAL A O 1
ATOM 690 N N . HIS A 1 94 ? 5.877 -0.574 -15.451 1.00 94.00 94 HIS A N 1
ATOM 691 C CA . HIS A 1 94 ? 4.428 -0.463 -15.310 1.00 94.00 94 HIS A CA 1
ATOM 692 C C . HIS A 1 94 ? 3.836 -1.555 -14.407 1.00 94.00 94 HIS A C 1
ATOM 694 O O . HIS A 1 94 ? 3.067 -1.240 -13.499 1.00 94.00 94 HIS A O 1
ATOM 700 N N . LYS A 1 95 ? 4.222 -2.826 -14.596 1.00 94.81 95 LYS A N 1
ATOM 701 C CA . LYS A 1 95 ? 3.776 -3.941 -13.733 1.00 94.81 95 LYS A CA 1
ATOM 702 C C . LYS A 1 95 ? 4.126 -3.687 -12.274 1.00 94.81 95 LYS A C 1
ATOM 704 O O . LYS A 1 95 ? 3.286 -3.789 -11.389 1.00 94.81 95 LYS A O 1
ATOM 709 N N . LEU A 1 96 ? 5.372 -3.304 -12.048 1.00 90.69 96 LEU A N 1
ATOM 710 C CA . LEU A 1 96 ? 5.914 -3.037 -10.734 1.00 90.69 96 LEU A CA 1
ATOM 711 C C . LEU A 1 96 ? 5.153 -1.866 -10.064 1.00 90.69 96 LEU A C 1
ATOM 713 O O . LEU A 1 96 ? 4.771 -1.957 -8.897 1.00 90.69 96 LEU A O 1
ATOM 717 N N . GLN A 1 97 ? 4.833 -0.794 -10.797 1.00 90.44 97 GLN A N 1
ATOM 718 C CA . GLN A 1 97 ? 3.985 0.292 -10.278 1.00 90.44 97 GLN A CA 1
ATOM 719 C C . GLN A 1 97 ? 2.585 -0.185 -9.868 1.00 90.44 97 GLN A C 1
ATOM 721 O O . GLN A 1 97 ? 2.103 0.210 -8.803 1.00 90.44 97 GLN A O 1
ATOM 726 N N . GLN A 1 98 ? 1.954 -1.043 -10.676 1.00 95.06 98 GLN A N 1
ATOM 727 C CA . GLN A 1 98 ? 0.653 -1.629 -10.346 1.00 95.06 98 GLN A CA 1
ATOM 728 C C . GLN A 1 98 ? 0.727 -2.503 -9.089 1.00 95.06 98 GLN A C 1
ATOM 730 O O . GLN A 1 98 ? -0.127 -2.385 -8.212 1.00 95.06 98 GLN A O 1
ATOM 735 N N . GLU A 1 99 ? 1.751 -3.350 -8.963 1.00 92.56 99 GLU A N 1
ATOM 736 C CA . GLU A 1 99 ? 1.964 -4.178 -7.769 1.00 92.56 99 GLU A CA 1
ATOM 737 C C . GLU A 1 99 ? 2.089 -3.313 -6.512 1.00 92.56 99 GLU A C 1
ATOM 739 O O . GLU A 1 99 ? 1.460 -3.597 -5.494 1.00 92.56 99 GLU A O 1
ATOM 744 N N . ALA A 1 100 ? 2.842 -2.215 -6.579 1.00 87.94 100 ALA A N 1
ATOM 745 C CA . ALA A 1 100 ? 2.986 -1.305 -5.448 1.00 87.94 100 ALA A CA 1
ATOM 746 C C . ALA A 1 100 ? 1.696 -0.575 -5.083 1.00 87.94 100 ALA A C 1
ATOM 748 O O . ALA A 1 100 ? 1.459 -0.287 -3.911 1.00 87.94 100 ALA A O 1
ATOM 749 N N . GLU A 1 101 ? 0.862 -0.243 -6.063 1.00 93.94 101 GLU A N 1
ATOM 750 C CA . GLU A 1 101 ? -0.461 0.308 -5.793 1.00 93.94 101 GLU A CA 1
ATOM 751 C C . GLU A 1 101 ? -1.366 -0.710 -5.100 1.00 93.94 101 GLU A C 1
ATOM 753 O O . GLU A 1 101 ? -1.962 -0.391 -4.072 1.00 93.94 101 GLU A O 1
ATOM 758 N N . GLN A 1 102 ? -1.376 -1.957 -5.572 1.00 94.69 102 GLN A N 1
ATOM 759 C CA . GLN A 1 102 ? -2.120 -3.041 -4.930 1.00 94.69 102 GLN A CA 1
ATOM 760 C C . GLN A 1 102 ? -1.653 -3.282 -3.491 1.00 94.69 102 GLN A C 1
ATOM 762 O O . GLN A 1 102 ? -2.481 -3.431 -2.592 1.00 94.69 102 GLN A O 1
ATOM 767 N N . TRP A 1 103 ? -0.339 -3.291 -3.249 1.00 92.75 103 TRP A N 1
ATOM 768 C CA . TRP A 1 103 ? 0.211 -3.420 -1.900 1.00 92.75 103 TRP A CA 1
ATOM 769 C C . TRP A 1 103 ? -0.196 -2.256 -0.997 1.00 92.75 103 TRP A C 1
ATOM 771 O O . TRP A 1 103 ? -0.645 -2.499 0.121 1.00 92.75 103 TRP A O 1
ATOM 781 N N . ARG A 1 104 ? -0.135 -1.009 -1.487 1.00 94.00 104 ARG A N 1
ATOM 782 C CA . ARG A 1 104 ? -0.618 0.166 -0.741 1.00 94.00 104 ARG A CA 1
ATOM 783 C C . ARG A 1 104 ? -2.090 0.027 -0.356 1.00 94.00 104 ARG A C 1
ATOM 785 O O . ARG A 1 104 ? -2.436 0.261 0.799 1.00 94.00 104 ARG A O 1
ATOM 792 N N . SER A 1 105 ? -2.946 -0.396 -1.286 1.00 94.56 105 SER A N 1
ATOM 793 C CA . SER A 1 105 ? -4.368 -0.623 -1.007 1.00 94.56 105 SER A CA 1
ATOM 794 C C . SER A 1 105 ? -4.586 -1.696 0.062 1.00 94.56 105 SER A C 1
ATOM 796 O O . SER A 1 105 ? -5.344 -1.462 1.000 1.00 94.56 105 SER A O 1
ATOM 798 N N . ARG A 1 106 ? -3.883 -2.833 -0.028 1.00 94.06 106 ARG A N 1
ATOM 799 C CA . ARG A 1 106 ? -3.982 -3.928 0.954 1.00 94.06 106 ARG A CA 1
ATOM 800 C C . ARG A 1 106 ? -3.505 -3.520 2.347 1.00 94.06 106 ARG A C 1
ATOM 802 O O . ARG A 1 106 ? -4.117 -3.910 3.337 1.00 94.06 106 ARG A O 1
ATOM 809 N N . CYS A 1 107 ? -2.435 -2.731 2.441 1.00 94.12 107 CYS A N 1
ATOM 810 C CA . CYS A 1 107 ? -1.955 -2.220 3.726 1.00 94.12 107 CYS A CA 1
ATOM 811 C C . CYS A 1 107 ? -2.997 -1.309 4.389 1.00 94.12 107 CYS A C 1
ATOM 813 O O . CYS A 1 107 ? -3.295 -1.487 5.567 1.00 94.12 107 CYS A O 1
ATOM 815 N N . LEU A 1 108 ? -3.600 -0.391 3.625 1.00 95.44 108 LEU A N 1
ATOM 816 C CA . LEU A 1 108 ? -4.654 0.496 4.132 1.00 95.44 108 LEU A CA 1
ATOM 817 C C . LEU A 1 108 ? -5.910 -0.272 4.563 1.00 95.44 108 LEU A C 1
ATOM 819 O O . LEU A 1 108 ? -6.535 0.078 5.561 1.00 95.44 108 LEU A O 1
ATOM 823 N N . GLU A 1 109 ? -6.294 -1.310 3.822 1.00 95.31 109 GLU A N 1
ATOM 824 C CA . GLU A 1 109 ? -7.398 -2.200 4.196 1.00 95.31 109 GLU A CA 1
ATOM 825 C C . GLU A 1 109 ? -7.096 -2.928 5.514 1.00 95.31 109 GLU A C 1
ATOM 827 O O . GLU A 1 109 ? -7.864 -2.826 6.466 1.00 95.31 109 GLU A O 1
ATOM 832 N N . SER A 1 110 ? -5.910 -3.527 5.632 1.00 94.00 110 SER A N 1
ATOM 833 C CA . SER A 1 110 ? -5.448 -4.189 6.858 1.00 94.00 110 SER A CA 1
ATOM 834 C C . SER A 1 110 ? -5.374 -3.247 8.071 1.00 94.00 110 SER A C 1
ATOM 836 O O . SER A 1 110 ? -5.658 -3.645 9.202 1.00 94.00 110 SER A O 1
ATOM 838 N N . GLU A 1 111 ? -4.986 -1.984 7.881 1.00 95.00 111 GLU A N 1
ATOM 839 C CA . GLU A 1 111 ? -5.031 -0.959 8.933 1.00 95.00 111 GLU A CA 1
ATOM 840 C C . GLU A 1 111 ? -6.459 -0.662 9.395 1.00 95.00 111 GLU A C 1
ATOM 842 O O . GLU A 1 111 ? -6.707 -0.586 10.601 1.00 95.00 111 GLU A O 1
ATOM 847 N N . ARG A 1 112 ? -7.406 -0.546 8.457 1.00 96.88 112 ARG A N 1
ATOM 848 C CA . ARG A 1 112 ? -8.825 -0.327 8.771 1.00 96.88 112 ARG A CA 1
ATOM 849 C C . ARG A 1 112 ? -9.426 -1.513 9.514 1.00 96.88 112 ARG A C 1
ATOM 851 O O . ARG A 1 112 ? -10.099 -1.300 10.519 1.00 96.88 112 ARG A O 1
ATOM 858 N N . ASP A 1 113 ? -9.138 -2.733 9.074 1.00 95.31 113 ASP A N 1
ATOM 859 C CA . ASP A 1 113 ? -9.637 -3.951 9.715 1.00 95.31 113 ASP A CA 1
ATOM 860 C C . ASP A 1 113 ? -9.128 -4.075 11.151 1.00 95.31 113 ASP A C 1
ATOM 862 O O . ASP A 1 113 ? -9.894 -4.374 12.067 1.00 95.31 113 ASP A O 1
ATOM 866 N N . ARG A 1 114 ? -7.844 -3.767 11.381 1.00 95.69 114 ARG A N 1
ATOM 867 C CA . ARG A 1 114 ? -7.269 -3.737 12.733 1.00 95.69 114 ARG A CA 1
ATOM 868 C C . ARG A 1 114 ? -7.915 -2.669 13.609 1.00 95.69 114 ARG A C 1
ATOM 870 O O . ARG A 1 114 ? -8.220 -2.951 14.764 1.00 95.69 114 ARG A O 1
ATOM 877 N N . ALA A 1 115 ? -8.150 -1.470 13.077 1.00 95.69 115 ALA A N 1
ATOM 878 C CA . ALA A 1 115 ? -8.832 -0.410 13.816 1.00 95.69 115 ALA A CA 1
ATOM 879 C C . ALA A 1 115 ? -10.277 -0.801 14.177 1.00 95.69 115 ALA A C 1
ATOM 881 O O . ALA A 1 115 ? -10.717 -0.569 15.303 1.00 95.69 115 ALA A O 1
ATOM 882 N N . ALA A 1 116 ? -11.000 -1.440 13.253 1.00 97.19 116 ALA A N 1
ATOM 883 C CA . ALA A 1 116 ? -12.350 -1.940 13.494 1.00 97.19 116 ALA A CA 1
ATOM 884 C C . ALA A 1 116 ? -12.374 -3.059 14.547 1.00 97.19 116 ALA A C 1
ATOM 886 O O . ALA A 1 116 ? -13.222 -3.046 15.441 1.00 97.19 116 ALA A O 1
ATOM 887 N N . ALA A 1 117 ? -11.424 -3.996 14.479 1.00 96.81 117 ALA A N 1
ATOM 888 C CA . ALA A 1 117 ? -11.283 -5.065 15.461 1.00 96.81 117 ALA A CA 1
ATOM 889 C C . ALA A 1 117 ? -10.974 -4.515 16.862 1.00 96.81 117 ALA A C 1
ATOM 891 O O . ALA A 1 117 ? -11.640 -4.905 17.818 1.00 96.81 117 ALA A O 1
ATOM 892 N N . ALA A 1 118 ? -10.042 -3.562 16.976 1.00 96.69 118 ALA A N 1
ATOM 893 C CA . ALA A 1 118 ? -9.717 -2.910 18.244 1.00 96.69 118 ALA A CA 1
ATOM 894 C C . ALA A 1 118 ? -10.936 -2.190 18.847 1.00 96.69 118 ALA A C 1
ATOM 896 O O . ALA A 1 118 ? -11.258 -2.390 20.014 1.00 96.69 118 ALA A O 1
ATOM 897 N N . ALA A 1 119 ? -11.685 -1.434 18.038 1.00 96.69 119 ALA A N 1
ATOM 898 C CA . ALA A 1 119 ? -12.905 -0.769 18.500 1.00 96.69 119 ALA A CA 1
ATOM 899 C C . ALA A 1 119 ? -13.990 -1.766 18.954 1.00 96.69 119 ALA A C 1
ATOM 901 O O . ALA A 1 119 ? -14.716 -1.511 19.919 1.00 96.69 119 ALA A O 1
ATOM 902 N N . SER A 1 120 ? -14.111 -2.909 18.270 1.00 97.31 120 SER A N 1
ATOM 903 C CA . SER A 1 120 ? -15.021 -3.984 18.675 1.00 97.31 120 SER A CA 1
ATOM 904 C C . SER A 1 120 ? -14.590 -4.635 19.990 1.00 97.31 120 SER A C 1
ATOM 906 O O . SER A 1 120 ? -15.447 -4.967 20.809 1.00 97.31 120 SER A O 1
ATOM 908 N N . GLU A 1 121 ? -13.288 -4.832 20.196 1.00 98.06 121 GLU A N 1
ATOM 909 C CA . GLU A 1 121 ? -12.742 -5.379 21.437 1.00 98.06 121 GLU A CA 1
ATOM 910 C C . GLU A 1 121 ? -12.986 -4.428 22.613 1.00 98.06 121 GLU A C 1
ATOM 912 O O . GLU A 1 121 ? -13.521 -4.856 23.635 1.00 98.06 121 GLU A O 1
ATOM 917 N N . ASP A 1 122 ? -12.698 -3.135 22.449 1.00 98.00 122 ASP A N 1
ATOM 918 C CA . ASP A 1 122 ? -12.948 -2.115 23.472 1.00 98.00 122 ASP A CA 1
ATOM 919 C C . ASP A 1 122 ? -14.419 -2.099 23.899 1.00 98.00 122 ASP A C 1
ATOM 921 O O . ASP A 1 122 ? -14.743 -2.066 25.090 1.00 98.00 122 ASP A O 1
ATOM 925 N N . ARG A 1 123 ? -15.332 -2.190 22.925 1.00 97.75 123 ARG A N 1
ATOM 926 C CA . ARG A 1 123 ? -16.766 -2.275 23.198 1.00 97.75 123 ARG A CA 1
ATOM 927 C C . ARG A 1 123 ? -17.126 -3.536 23.981 1.00 97.75 123 ARG A C 1
ATOM 929 O O . ARG A 1 123 ? -17.845 -3.439 24.973 1.00 97.75 123 ARG A O 1
ATOM 936 N N . ALA A 1 124 ? -16.617 -4.697 23.575 1.00 97.69 124 ALA A N 1
ATOM 937 C CA . ALA A 1 124 ? -16.866 -5.952 24.281 1.00 97.69 124 ALA A CA 1
ATOM 938 C C . ALA A 1 124 ? -16.324 -5.912 25.723 1.00 97.69 124 ALA A C 1
ATOM 940 O O . ALA A 1 124 ? -16.979 -6.392 26.649 1.00 97.69 124 ALA A O 1
ATOM 941 N N . GLN A 1 125 ? -15.160 -5.291 25.941 1.00 98.19 125 GLN A N 1
ATOM 942 C CA . GLN A 1 125 ? -14.591 -5.109 27.277 1.00 98.19 125 GLN A CA 1
ATOM 943 C C . GLN A 1 125 ? -15.452 -4.195 28.159 1.00 98.19 125 GLN A C 1
ATOM 945 O O . GLN A 1 125 ? -15.609 -4.471 29.352 1.00 98.19 125 GLN A O 1
ATOM 950 N N . LEU A 1 126 ? -16.016 -3.120 27.601 1.00 98.25 126 LEU A N 1
ATOM 951 C CA . LEU A 1 126 ? -16.957 -2.254 28.316 1.00 98.25 126 LEU A CA 1
ATOM 952 C C . LEU A 1 126 ? -18.235 -3.013 28.693 1.00 98.25 126 LEU A C 1
ATOM 954 O O . LEU A 1 126 ? -18.612 -3.023 29.863 1.00 98.25 126 LEU A O 1
ATOM 958 N N . GLU A 1 127 ? -18.843 -3.719 27.739 1.00 98.25 127 GLU A N 1
ATOM 959 C CA . GLU A 1 127 ? -20.058 -4.511 27.972 1.00 98.25 127 GLU A CA 1
ATOM 960 C C . GLU A 1 127 ? -19.841 -5.593 29.046 1.00 98.25 127 GLU A C 1
ATOM 962 O O . GLU A 1 127 ? -20.703 -5.795 29.907 1.00 98.25 127 GLU A O 1
ATOM 967 N N . LEU A 1 128 ? -18.667 -6.236 29.055 1.00 98.19 128 LEU A N 1
ATOM 968 C CA . LEU A 1 128 ? -18.278 -7.201 30.084 1.00 98.19 128 LEU A CA 1
ATOM 969 C C . LEU A 1 128 ? -18.158 -6.550 31.469 1.00 98.19 128 LEU A C 1
ATOM 971 O O . LEU A 1 128 ? -18.681 -7.085 32.446 1.00 98.19 128 LEU A O 1
ATOM 975 N N . ARG A 1 129 ? -17.498 -5.389 31.574 1.00 98.31 129 ARG A N 1
ATOM 976 C CA . ARG A 1 129 ? -17.375 -4.655 32.848 1.00 98.31 129 ARG A CA 1
ATOM 977 C C . ARG A 1 129 ? -18.742 -4.258 33.393 1.00 98.31 129 ARG A C 1
ATOM 979 O O . ARG A 1 129 ? -18.990 -4.440 34.586 1.00 98.31 129 ARG A O 1
ATOM 986 N N . ASP A 1 130 ? -19.627 -3.781 32.525 1.00 98.19 130 ASP A N 1
ATOM 987 C CA . ASP A 1 130 ? -20.990 -3.407 32.895 1.00 98.19 130 ASP A CA 1
ATOM 988 C C . ASP A 1 130 ? -21.805 -4.624 33.349 1.00 98.19 130 ASP A C 1
ATOM 990 O O . ASP A 1 130 ? -22.538 -4.545 34.336 1.00 98.19 130 ASP A O 1
ATOM 994 N N . ALA A 1 131 ? -21.667 -5.767 3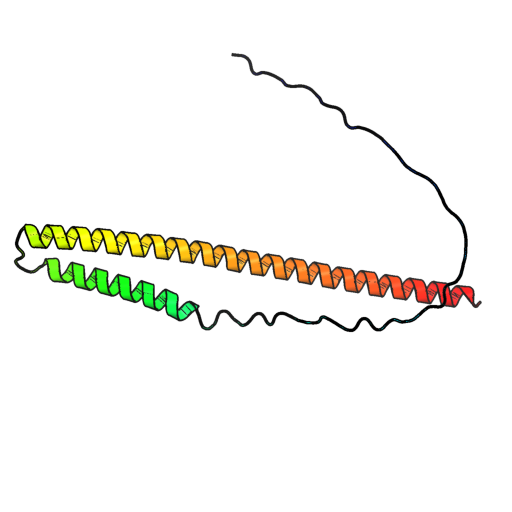2.668 1.00 97.94 131 ALA A N 1
ATOM 995 C CA . ALA A 1 131 ? -22.295 -7.020 33.080 1.00 97.94 131 ALA A CA 1
ATOM 996 C C . ALA A 1 131 ? -21.812 -7.464 34.466 1.00 97.94 131 ALA A C 1
ATOM 998 O O . ALA A 1 131 ? -22.638 -7.686 35.351 1.00 97.94 131 ALA A O 1
ATOM 999 N N . CYS A 1 132 ? -20.497 -7.476 34.700 1.00 97.94 132 CYS A N 1
ATOM 1000 C CA . CYS A 1 132 ? -19.934 -7.802 36.009 1.00 97.94 132 CYS A CA 1
ATOM 1001 C C . CYS A 1 132 ? -20.405 -6.836 37.108 1.00 97.94 132 CYS A C 1
ATOM 1003 O O . CYS A 1 132 ? -20.638 -7.256 38.241 1.00 97.94 132 CYS A O 1
ATOM 1005 N N . ALA A 1 133 ? -20.544 -5.540 36.808 1.00 97.88 133 ALA A N 1
ATOM 1006 C 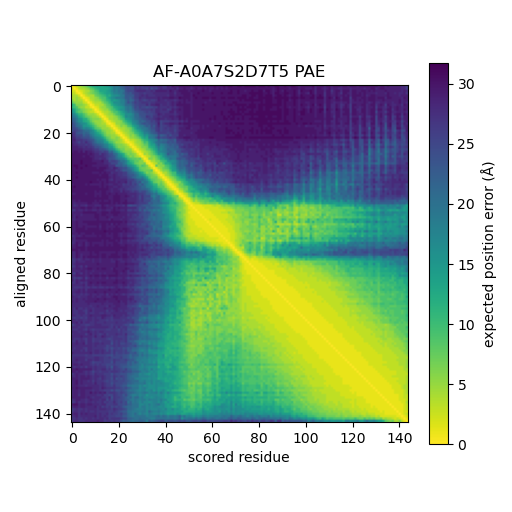CA . ALA A 1 133 ? -21.055 -4.562 37.766 1.00 97.88 133 ALA A CA 1
ATOM 1007 C C . ALA A 1 133 ? -22.520 -4.843 38.139 1.00 97.88 133 ALA A C 1
ATOM 1009 O O . ALA A 1 133 ? -22.862 -4.833 39.323 1.00 97.88 133 ALA A O 1
ATOM 1010 N N . ARG A 1 134 ? -23.368 -5.160 37.149 1.00 97.69 134 ARG A N 1
ATOM 1011 C CA . ARG A 1 134 ? -24.767 -5.555 37.382 1.00 97.69 134 ARG A CA 1
ATOM 1012 C C . ARG A 1 134 ? -24.873 -6.838 38.201 1.00 97.69 134 ARG A C 1
ATOM 1014 O O . ARG A 1 134 ? -25.646 -6.877 39.151 1.00 97.69 134 ARG A O 1
ATOM 1021 N N . GLU A 1 135 ? -24.084 -7.858 37.873 1.00 97.62 135 GLU A N 1
ATOM 1022 C CA . GLU A 1 135 ? -24.062 -9.122 38.621 1.00 97.62 135 GLU A CA 1
ATOM 1023 C C . GLU A 1 135 ? -23.669 -8.908 40.084 1.00 97.62 135 GLU A C 1
ATOM 1025 O O . GLU A 1 135 ? -24.337 -9.416 40.984 1.00 97.62 135 GLU A O 1
ATOM 1030 N N . ARG A 1 136 ? -22.634 -8.099 40.345 1.00 97.12 136 ARG A N 1
ATOM 1031 C CA . ARG A 1 136 ? -22.228 -7.750 41.715 1.00 97.12 136 ARG A CA 1
ATOM 1032 C C . ARG A 1 136 ? -23.332 -7.023 42.474 1.00 97.12 136 ARG A C 1
ATOM 1034 O O . ARG A 1 136 ? -23.546 -7.323 43.643 1.00 97.12 136 ARG A O 1
ATOM 1041 N N . HIS A 1 137 ? -24.021 -6.089 41.823 1.00 96.75 137 HIS A N 1
ATOM 1042 C CA . HIS A 1 137 ? -25.119 -5.351 42.441 1.00 96.75 137 HIS A CA 1
ATOM 1043 C C . HIS A 1 137 ? -26.290 -6.271 42.816 1.00 96.75 137 HIS A C 1
ATOM 1045 O O . HIS A 1 137 ? -26.770 -6.216 43.945 1.00 96.75 137 HIS A O 1
ATOM 1051 N N . LEU A 1 138 ? -26.694 -7.169 41.912 1.00 96.75 138 LEU A N 1
ATOM 1052 C CA . LEU A 1 138 ? -27.741 -8.160 42.186 1.00 96.75 138 LEU A CA 1
ATOM 1053 C C . LEU A 1 138 ? -27.336 -9.128 43.305 1.00 96.75 138 LEU A C 1
ATOM 1055 O O . LEU A 1 138 ? -28.149 -9.446 44.170 1.00 96.75 138 LEU A O 1
ATOM 1059 N N . ALA A 1 139 ? -26.074 -9.565 43.327 1.00 95.69 139 ALA A N 1
ATOM 1060 C CA . ALA A 1 139 ? -25.561 -10.421 44.391 1.00 95.69 139 ALA A CA 1
ATOM 1061 C C . ALA A 1 139 ? -25.617 -9.725 45.761 1.00 95.69 139 ALA A C 1
ATOM 1063 O O . ALA A 1 139 ? -26.024 -10.349 46.737 1.00 95.69 139 ALA A O 1
ATOM 1064 N N . GLN A 1 140 ? -25.276 -8.433 45.836 1.00 95.44 140 GLN A N 1
ATOM 1065 C CA . GLN A 1 140 ? -25.399 -7.644 47.069 1.00 95.44 140 GLN A CA 1
ATOM 1066 C C . GLN A 1 140 ? -26.854 -7.558 47.547 1.00 95.44 140 GLN A C 1
ATOM 1068 O O . GLN A 1 140 ? -27.118 -7.821 48.714 1.00 95.44 140 GLN A O 1
ATOM 1073 N N . GLN A 1 141 ? -27.796 -7.284 46.639 1.00 95.75 141 GLN A N 1
ATOM 1074 C CA . GLN A 1 141 ? -29.229 -7.218 46.957 1.00 95.75 141 GLN A CA 1
ATOM 1075 C C . GLN A 1 141 ? -29.823 -8.555 47.415 1.00 95.75 141 GLN A C 1
ATOM 1077 O O . GLN A 1 141 ? -30.826 -8.562 48.111 1.00 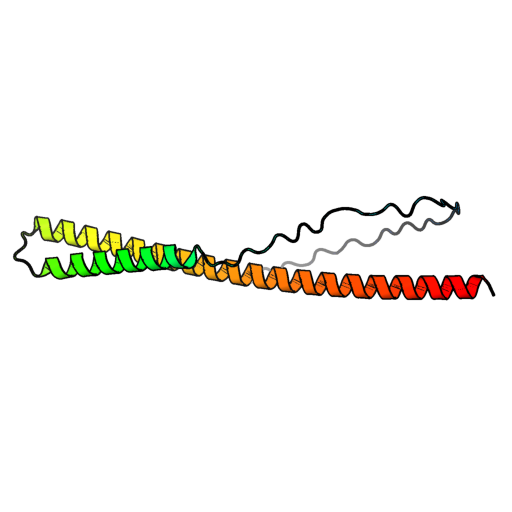95.75 141 GLN A O 1
ATOM 1082 N N . SER A 1 142 ? -29.236 -9.688 47.020 1.00 91.00 142 SER A N 1
ATOM 1083 C CA . SER A 1 142 ? -29.731 -11.016 47.414 1.00 91.00 142 SER A CA 1
ATOM 1084 C C . SER A 1 142 ? -29.349 -11.444 48.837 1.00 91.00 142 SER A C 1
ATOM 1086 O O . SER A 1 142 ? -29.852 -12.456 49.322 1.00 91.00 142 SER A O 1
ATOM 1088 N N . VAL A 1 143 ? -28.426 -10.719 49.478 1.00 88.12 143 VAL A N 1
ATOM 1089 C CA . VAL A 1 143 ? -27.938 -11.001 50.839 1.00 88.12 143 VAL A CA 1
ATOM 1090 C C . VAL A 1 143 ? -28.698 -10.192 51.901 1.00 88.12 143 VAL A C 1
ATOM 1092 O O . VAL A 1 143 ? -28.653 -10.556 53.076 1.00 88.12 143 VAL A O 1
ATOM 1095 N N . GLU A 1 144 ? -29.391 -9.125 51.495 1.00 61.78 144 GLU A N 1
ATOM 1096 C CA . GLU A 1 144 ? -30.248 -8.278 52.343 1.00 61.78 144 GLU A CA 1
ATOM 1097 C C . GLU A 1 144 ? -31.679 -8.830 52.444 1.00 61.78 144 GLU A C 1
ATOM 1099 O O . GLU A 1 144 ? -32.240 -8.771 53.563 1.00 61.78 144 GLU A O 1
#

pLDDT: mean 76.71, std 20.11, range [38.28, 98.31]

Organism: NCBI:txid327968

Sequence (144 aa):
YSEPSLKGVPAPAGTKPQGEPALGPSLGGCGSTQSLSKAAACEPPSRHDHTWQARLDGLRNDLAATRLDLDGGMTKQERVRFLDRIMTLEGDVHKLQQEAEQWRSRCLESERDRAAAAASEDRAQLELRDACARERHLAQQSVE

Solvent-accessible surface area (backbone atoms only — not comparable to full-atom values): 9221 Å² total; per-residue (Å²): 137,83,83,85,86,82,80,87,83,86,82,88,79,87,83,86,84,89,84,82,87,86,90,80,91,75,92,71,72,95,69,79,82,70,85,77,88,71,70,74,74,75,71,73,90,72,77,60,64,63,58,54,52,51,52,53,51,48,52,50,50,51,50,50,52,60,59,59,59,64,79,49,99,67,54,74,69,55,51,54,55,50,52,53,51,48,54,50,52,52,51,51,53,50,52,52,52,52,52,53,51,54,51,52,52,52,52,55,49,54,52,51,53,50,53,52,51,51,54,52,49,54,49,51,53,49,54,49,52,53,49,55,52,50,53,51,51,54,55,56,62,73,75,111

Mean predicted aligned error: 16.59 Å

Foldseek 3Di:
DDDDDDDDDDDDDDDDDDDDDDDDDDPDDPDPPDDDPPPVPPPPPPPVVVVLVVVLVVLVVVLVVLVVCVPDPDDPVVVVVSVVVNVVSVVVNVVSVVVVVVVVVVVVVVVVVVVVVVVVVVVVVVVVVVVVVVVVVVVVVVVD

Nearest PDB structures (foldseek):
  3na7-assembly1_A  TM=9.051E-01  e=3.684E+00  Helicobacter pylori NCTC 11638
  5l8g-assembly3_X  TM=7.479E-01  e=2.599E+00  Rhodospirillum rubrum
  6sv1-assembly3_d  TM=7.426E-01  e=3.436E+00  Rhodospirillum rubrum
  8glv-assembly1_5V  TM=2.471E-01  e=1.965E+00  Chlamydomonas reinhardtii